Protein AF-A0A7Y5XWN1-F1 (afdb_monomer)

Foldseek 3Di:
DFWKAFDDPQRHKIKDKDWDPQDPLQKIKIKMKIARDDFAPDDLWWKWKFFADPRDGDDTQDIDTDDHGIDIDITIGNDDPVRTDWMFMDIRPDPDTGMITD

Secondary structure (DSSP, 8-state):
-EEEEE-GGGTT-EEEEEEPPPPTTS-EEEEEEEESSPPP-SSSS-EEEEEEETTEEEEEEEEE---SSEEEEEEEE-S-GGG--EEEEEETT-----EEE-

pLDDT: mean 94.26, std 4.54, range [74.38, 98.25]

Radius of gyration: 12.9 Å; Cα contacts (8 Å, |Δi|>4): 246; chains: 1; bounding box: 35×22×34 Å

Structure (mmCIF, N/CA/C/O backbone):
data_AF-A0A7Y5XWN1-F1
#
_entry.id   AF-A0A7Y5XWN1-F1
#
loop_
_atom_site.group_PDB
_atom_site.id
_atom_site.type_symbol
_atom_site.label_atom_id
_atom_site.label_alt_id
_atom_site.label_comp_id
_atom_site.label_asym_id
_atom_site.label_entity_id
_atom_site.label_seq_id
_atom_site.pdbx_PDB_ins_code
_atom_site.Cartn_x
_atom_site.Cartn_y
_atom_site.Cartn_z
_atom_site.occupancy
_atom_site.B_iso_or_equiv
_atom_site.auth_seq_id
_atom_site.auth_comp_id
_atom_site.auth_asym_id
_atom_site.auth_atom_id
_atom_site.pdbx_PDB_model_num
ATOM 1 N N . MET A 1 1 ? 1.879 9.768 -10.226 1.00 87.44 1 MET A N 1
ATOM 2 C CA . MET A 1 1 ? 1.226 9.470 -8.937 1.00 87.44 1 MET A CA 1
ATOM 3 C C . MET A 1 1 ? -0.037 8.677 -9.212 1.00 87.44 1 MET A C 1
ATOM 5 O O . MET A 1 1 ? -0.775 9.044 -10.117 1.00 87.44 1 MET A O 1
ATOM 9 N N . ILE A 1 2 ? -0.239 7.592 -8.479 1.00 94.19 2 ILE A N 1
ATOM 10 C CA . ILE A 1 2 ? -1.403 6.710 -8.553 1.00 94.19 2 ILE A CA 1
ATOM 11 C C . ILE A 1 2 ? -2.211 6.942 -7.277 1.00 94.19 2 ILE A C 1
ATOM 13 O O . ILE A 1 2 ? -1.660 6.844 -6.181 1.00 94.19 2 ILE A O 1
ATOM 17 N N . SER A 1 3 ? -3.487 7.285 -7.410 1.00 97.06 3 SER A N 1
ATOM 18 C CA . SER A 1 3 ? -4.376 7.532 -6.272 1.00 97.06 3 SER A CA 1
ATOM 19 C C . SER A 1 3 ? -5.094 6.255 -5.853 1.00 97.06 3 SER A C 1
ATOM 21 O O . SER A 1 3 ? -5.494 5.455 -6.697 1.00 97.06 3 SER A O 1
ATOM 23 N N . MET A 1 4 ? -5.282 6.085 -4.547 1.00 97.56 4 MET A N 1
ATOM 24 C CA . MET A 1 4 ? -6.043 4.983 -3.968 1.00 97.56 4 MET A CA 1
ATOM 25 C C . MET A 1 4 ? -7.122 5.514 -3.029 1.00 97.56 4 MET A C 1
ATOM 27 O O . MET A 1 4 ? -6.928 6.495 -2.299 1.00 97.56 4 MET A O 1
ATOM 31 N N . VAL A 1 5 ? -8.262 4.835 -3.033 1.00 97.88 5 VAL A N 1
ATOM 32 C CA . VAL A 1 5 ? -9.427 5.153 -2.212 1.00 97.88 5 VAL A CA 1
ATOM 33 C C . VAL A 1 5 ? -9.718 4.017 -1.244 1.00 97.88 5 VAL A C 1
ATOM 35 O O . VAL A 1 5 ? -9.481 2.852 -1.566 1.00 97.88 5 VAL A O 1
ATOM 38 N N . GLY A 1 6 ? -10.216 4.374 -0.061 1.00 97.44 6 GLY A N 1
ATOM 39 C CA . GLY A 1 6 ? -10.665 3.428 0.947 1.00 97.44 6 GLY A CA 1
ATOM 40 C C . GLY A 1 6 ? -11.774 2.520 0.428 1.00 97.44 6 GLY A C 1
ATOM 41 O O . GLY A 1 6 ? -12.637 2.940 -0.347 1.00 97.44 6 GLY A O 1
ATOM 42 N N . ALA A 1 7 ? -11.756 1.277 0.886 1.00 96.12 7 ALA A N 1
ATOM 43 C CA . ALA A 1 7 ? -12.741 0.252 0.587 1.00 96.12 7 ALA A CA 1
ATOM 44 C C . ALA A 1 7 ? -13.090 -0.536 1.860 1.00 96.12 7 ALA A C 1
ATOM 46 O O . ALA A 1 7 ? -12.411 -0.428 2.881 1.00 96.12 7 ALA A O 1
ATOM 47 N N . GLY A 1 8 ? -14.191 -1.291 1.804 1.00 95.06 8 GLY A N 1
ATOM 48 C CA . GLY A 1 8 ? -14.628 -2.144 2.910 1.00 95.06 8 GLY A CA 1
ATOM 49 C C . GLY A 1 8 ? -14.825 -1.381 4.225 1.00 95.06 8 GLY A C 1
ATOM 50 O O . GLY A 1 8 ? -15.515 -0.352 4.282 1.00 95.06 8 GLY A O 1
ATOM 51 N N . SER A 1 9 ? -14.227 -1.918 5.285 1.00 96.06 9 SER A N 1
ATOM 52 C CA . SER A 1 9 ? -14.207 -1.349 6.635 1.00 96.06 9 SER A CA 1
ATOM 53 C C . SER A 1 9 ? -13.465 -0.008 6.725 1.00 96.06 9 SER A C 1
ATOM 55 O O . SER A 1 9 ? -13.831 0.815 7.561 1.00 96.06 9 SER A O 1
ATOM 57 N N . GLU A 1 10 ? -12.540 0.275 5.804 1.00 96.19 10 GLU A N 1
ATOM 58 C CA . GLU A 1 10 ? -11.646 1.445 5.804 1.00 96.19 10 GLU A CA 1
ATOM 59 C C . GLU A 1 10 ? -12.009 2.475 4.712 1.00 96.19 10 GLU A C 1
ATOM 61 O O . GLU A 1 10 ? -11.155 3.156 4.146 1.00 96.19 10 GLU A O 1
ATOM 66 N N . ARG A 1 11 ? -13.301 2.616 4.381 1.00 96.50 11 ARG A N 1
ATOM 67 C CA . ARG A 1 11 ? -13.811 3.467 3.275 1.00 96.50 11 ARG A CA 1
ATOM 68 C C . ARG A 1 11 ? -13.357 4.935 3.280 1.00 96.50 11 ARG A C 1
ATOM 70 O O . ARG A 1 11 ? -13.341 5.569 2.226 1.00 96.50 11 ARG A O 1
ATOM 77 N N . ASP A 1 12 ? -13.007 5.473 4.444 1.00 96.62 12 ASP A N 1
ATOM 78 C CA . ASP A 1 12 ? -12.575 6.867 4.601 1.00 96.62 12 ASP A CA 1
ATOM 79 C C . ASP A 1 12 ? -11.055 7.039 4.427 1.00 96.62 12 ASP A C 1
ATOM 81 O O . ASP A 1 12 ? -10.557 8.167 4.331 1.00 96.62 12 ASP A O 1
ATOM 85 N N . ALA A 1 13 ? -10.310 5.933 4.343 1.00 97.56 13 ALA A N 1
ATOM 86 C CA . ALA A 1 13 ? -8.877 5.944 4.123 1.00 97.56 13 ALA A CA 1
ATOM 87 C C . ALA A 1 13 ? -8.513 6.449 2.718 1.00 97.56 13 ALA A C 1
ATOM 89 O O . ALA A 1 13 ? -9.278 6.384 1.747 1.00 97.56 13 ALA A O 1
ATOM 90 N N . ARG A 1 14 ? -7.298 6.980 2.602 1.00 97.62 14 ARG A N 1
ATOM 91 C CA . ARG A 1 14 ? -6.721 7.477 1.350 1.00 97.62 14 ARG A CA 1
ATOM 92 C C . ARG A 1 14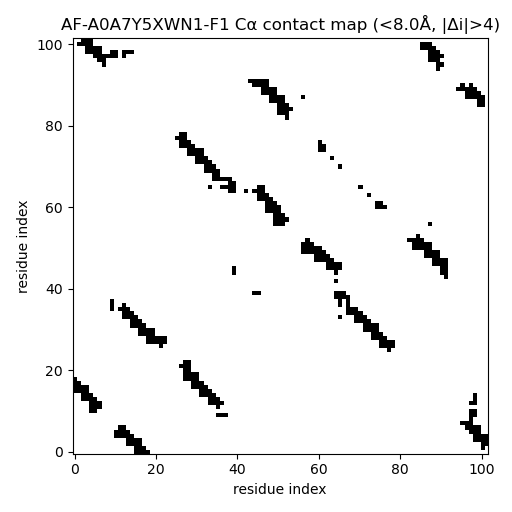 ? -5.268 7.059 1.270 1.00 97.62 14 ARG A C 1
ATOM 94 O O . ARG A 1 14 ? -4.556 7.080 2.277 1.00 97.62 14 ARG A O 1
ATOM 101 N N . ALA A 1 15 ? -4.815 6.773 0.057 1.00 97.56 15 ALA A N 1
ATOM 102 C CA . ALA A 1 15 ? -3.398 6.613 -0.196 1.00 97.56 15 ALA A CA 1
ATOM 103 C C . ALA A 1 15 ? -2.990 7.130 -1.574 1.00 97.56 15 ALA A C 1
ATOM 105 O O . ALA A 1 15 ? -3.818 7.329 -2.466 1.00 97.56 15 ALA A O 1
ATOM 106 N N . SER A 1 16 ? -1.694 7.353 -1.737 1.00 97.44 16 SER A N 1
ATOM 107 C CA . SER A 1 16 ? -1.081 7.605 -3.032 1.00 97.44 16 SER A CA 1
ATOM 108 C C . SER A 1 16 ? 0.219 6.829 -3.168 1.00 97.44 16 SER A C 1
ATOM 110 O O . SER A 1 16 ? 0.948 6.632 -2.197 1.00 97.44 16 SER A O 1
ATOM 112 N N . ILE A 1 17 ? 0.496 6.390 -4.393 1.00 96.81 17 ILE A N 1
ATOM 113 C CA . ILE A 1 17 ? 1.740 5.730 -4.771 1.00 96.81 17 ILE A CA 1
ATOM 114 C C . ILE A 1 17 ? 2.455 6.622 -5.781 1.00 96.81 17 ILE A C 1
ATOM 116 O O . ILE A 1 17 ? 1.925 6.973 -6.841 1.00 96.81 17 ILE A O 1
ATOM 120 N N . GLU A 1 18 ? 3.685 6.983 -5.468 1.00 96.44 18 GLU A N 1
ATOM 121 C CA . GLU A 1 18 ? 4.596 7.655 -6.374 1.00 96.44 18 GLU A CA 1
ATOM 122 C C . GLU A 1 18 ? 5.662 6.666 -6.833 1.00 96.44 18 GLU A C 1
ATOM 124 O O . GLU A 1 18 ? 6.529 6.262 -6.063 1.00 96.44 18 GLU A O 1
ATOM 129 N N . LEU A 1 19 ? 5.565 6.257 -8.098 1.00 93.69 19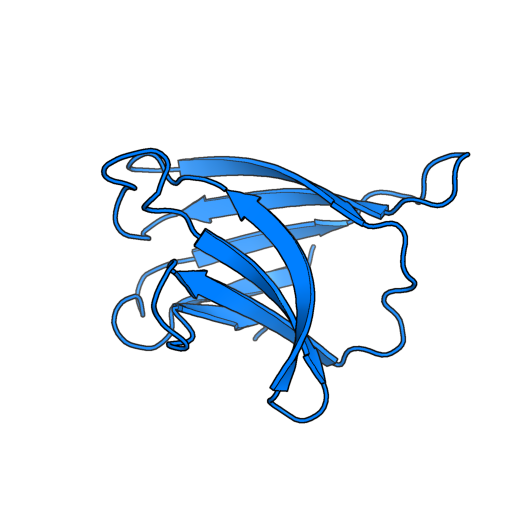 LEU A N 1
ATOM 130 C CA . LEU A 1 19 ? 6.602 5.482 -8.767 1.00 93.69 19 LEU A CA 1
ATOM 131 C C . LEU A 1 19 ? 7.743 6.411 -9.166 1.00 93.69 19 LEU A C 1
ATOM 133 O O . LEU A 1 19 ? 7.520 7.392 -9.879 1.00 93.69 19 LEU A O 1
ATOM 137 N N . GLN A 1 20 ? 8.950 6.070 -8.739 1.00 93.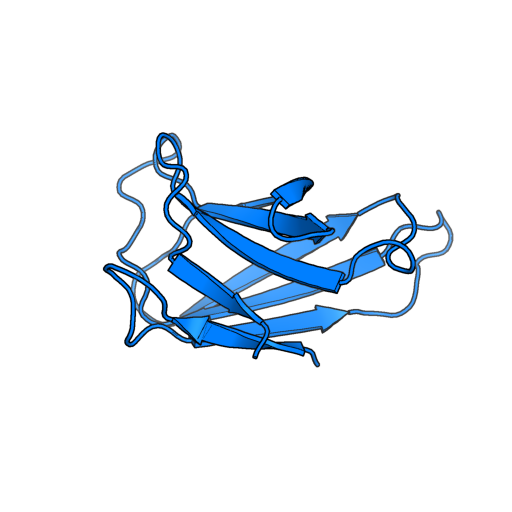31 20 GLN A N 1
ATOM 138 C CA . GLN A 1 20 ? 10.169 6.745 -9.160 1.00 93.31 20 GLN A CA 1
ATOM 139 C C . GLN A 1 20 ? 10.730 6.085 -10.430 1.00 93.31 20 GLN A C 1
ATOM 141 O O . GLN A 1 20 ? 10.320 4.972 -10.787 1.00 93.31 20 GLN A O 1
ATOM 146 N N . PRO A 1 21 ? 11.652 6.756 -11.146 1.00 92.81 21 PRO A N 1
ATOM 147 C CA . PRO A 1 21 ? 12.406 6.119 -12.214 1.00 92.81 21 PRO A CA 1
ATOM 148 C C . PRO A 1 21 ? 13.084 4.841 -11.726 1.00 92.81 21 PRO A C 1
ATOM 150 O O . PRO A 1 21 ? 13.513 4.753 -10.576 1.00 92.81 21 PRO A O 1
ATOM 153 N N . GLN A 1 22 ? 13.178 3.868 -12.627 1.00 94.25 22 GLN A N 1
ATOM 154 C CA . GLN A 1 22 ? 13.870 2.619 -12.356 1.00 94.25 22 GLN A CA 1
ATOM 155 C C . GLN A 1 22 ? 15.328 2.904 -11.965 1.00 94.25 22 GLN A C 1
ATOM 157 O O . GLN A 1 22 ? 15.981 3.742 -12.594 1.00 94.25 22 GLN A O 1
ATOM 162 N N . ASP A 1 23 ? 15.822 2.232 -10.927 1.00 92.81 23 ASP A N 1
ATOM 163 C CA . ASP A 1 23 ? 17.223 2.348 -10.523 1.00 92.81 23 ASP A CA 1
ATOM 164 C C . ASP A 1 23 ? 18.155 1.595 -11.494 1.00 92.81 23 ASP A C 1
ATOM 166 O O . ASP A 1 23 ? 17.710 0.869 -12.388 1.00 92.81 23 ASP A O 1
ATOM 170 N N . GLU A 1 24 ? 19.469 1.753 -11.320 1.00 95.25 24 GLU A N 1
ATOM 171 C CA . GLU A 1 24 ? 20.478 1.098 -12.169 1.00 95.25 24 GLU A CA 1
ATOM 172 C C . GLU A 1 24 ? 20.409 -0.438 -12.125 1.00 95.25 24 GLU A C 1
ATOM 174 O O . GLU A 1 24 ? 20.820 -1.106 -13.074 1.00 95.25 24 GLU A O 1
ATOM 179 N N . ALA A 1 25 ? 19.877 -1.005 -11.040 1.00 93.94 25 ALA A N 1
ATOM 180 C CA . ALA A 1 25 ? 19.705 -2.443 -10.864 1.00 93.94 25 ALA A CA 1
ATOM 181 C C . ALA A 1 25 ? 18.386 -2.963 -11.463 1.00 93.94 25 ALA A C 1
ATOM 183 O O . ALA A 1 25 ? 18.153 -4.173 -11.490 1.00 93.94 25 ALA A O 1
ATOM 184 N N . GLY A 1 26 ? 17.531 -2.074 -11.969 1.00 91.81 26 GLY A N 1
ATOM 185 C CA . GLY A 1 26 ? 16.256 -2.437 -12.558 1.00 91.81 26 GLY A CA 1
ATOM 186 C C . GLY A 1 26 ? 15.096 -2.508 -11.560 1.00 91.81 26 GLY A C 1
ATOM 187 O O . GLY A 1 26 ? 14.032 -3.018 -11.921 1.00 91.81 26 GLY A O 1
ATOM 188 N N . ASN A 1 27 ? 15.243 -2.010 -10.333 1.00 94.19 27 ASN A N 1
ATOM 189 C CA . ASN A 1 27 ? 14.125 -1.946 -9.396 1.00 94.19 27 ASN A CA 1
ATOM 190 C C . ASN A 1 27 ? 13.287 -0.694 -9.627 1.00 94.19 27 ASN A C 1
ATOM 192 O O . ASN A 1 27 ? 13.781 0.315 -10.120 1.00 94.19 27 ASN A O 1
ATOM 196 N N . TRP A 1 28 ? 12.022 -0.758 -9.231 1.00 94.25 28 TRP A N 1
ATOM 197 C CA . TRP A 1 28 ? 11.100 0.371 -9.208 1.00 94.25 28 TRP A CA 1
ATOM 198 C C . TRP A 1 28 ? 10.941 0.866 -7.772 1.00 94.25 28 TRP A C 1
ATOM 200 O O . TRP A 1 28 ? 10.153 0.270 -7.030 1.00 94.25 28 TRP A O 1
ATOM 210 N N . PRO A 1 29 ? 11.651 1.932 -7.357 1.00 96.00 29 PRO A N 1
ATOM 211 C CA . PRO A 1 29 ? 11.411 2.559 -6.070 1.00 96.00 29 PRO A CA 1
ATOM 212 C C . PRO A 1 29 ? 10.034 3.220 -6.059 1.00 96.00 29 PRO A C 1
ATOM 214 O O . PRO A 1 29 ? 9.565 3.779 -7.058 1.00 96.00 29 PRO A O 1
ATOM 217 N N . MET A 1 30 ? 9.372 3.144 -4.914 1.00 95.62 30 MET A N 1
ATOM 218 C CA . MET A 1 30 ? 8.015 3.623 -4.729 1.00 95.62 30 MET A CA 1
ATOM 219 C C . MET A 1 30 ? 7.912 4.322 -3.384 1.00 95.62 30 MET A C 1
ATOM 221 O O . MET A 1 30 ? 8.284 3.756 -2.357 1.00 95.62 30 MET A O 1
ATOM 225 N N . GLN A 1 31 ? 7.311 5.504 -3.381 1.00 97.31 31 GLN A N 1
ATOM 226 C CA . GLN A 1 31 ? 6.874 6.148 -2.155 1.00 97.31 31 GLN A CA 1
ATOM 227 C C . GLN A 1 31 ? 5.364 5.983 -2.006 1.00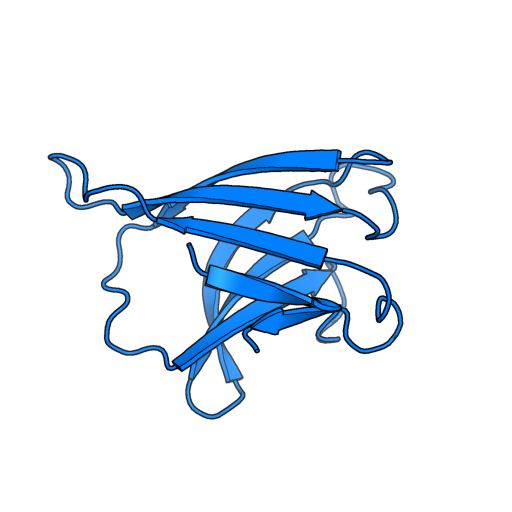 97.31 31 GLN A C 1
ATOM 229 O O . GLN A 1 31 ? 4.600 6.354 -2.895 1.00 97.31 31 GLN A O 1
ATOM 234 N N . VAL A 1 32 ? 4.930 5.436 -0.876 1.00 97.31 32 VAL A N 1
ATOM 235 C CA . VAL A 1 32 ? 3.516 5.243 -0.552 1.00 97.31 32 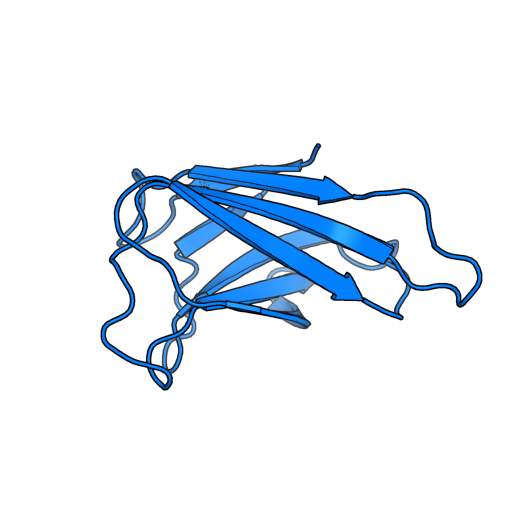VAL A CA 1
ATOM 236 C C . VAL A 1 32 ? 3.157 6.150 0.612 1.00 97.31 32 VAL A C 1
ATOM 238 O O . VAL A 1 32 ? 3.800 6.105 1.659 1.00 97.31 32 VAL A O 1
ATOM 241 N N . LEU A 1 33 ? 2.135 6.981 0.436 1.00 97.50 33 LEU A N 1
ATOM 242 C CA . LEU A 1 33 ? 1.574 7.810 1.496 1.00 97.50 33 LEU A CA 1
ATOM 243 C C . LEU A 1 33 ? 0.208 7.249 1.855 1.00 97.50 33 LEU A C 1
ATOM 245 O O . LEU A 1 33 ? -0.636 7.103 0.977 1.00 97.50 33 LEU A O 1
ATOM 249 N N . VAL A 1 34 ? -0.014 6.961 3.132 1.00 97.56 34 VAL A N 1
ATOM 250 C CA . VAL A 1 34 ? -1.242 6.337 3.632 1.00 97.56 34 VAL A CA 1
ATOM 251 C C . VAL A 1 34 ? -1.797 7.145 4.793 1.00 97.56 34 VAL A C 1
ATOM 253 O O . VAL A 1 34 ? -1.064 7.525 5.707 1.00 97.56 34 VAL A O 1
ATOM 256 N N . ARG A 1 35 ? -3.107 7.393 4.774 1.00 97.31 35 ARG A N 1
ATOM 257 C CA . ARG A 1 35 ? -3.822 8.059 5.862 1.00 97.31 35 ARG A CA 1
ATOM 258 C C . ARG A 1 35 ? -5.174 7.405 6.102 1.00 97.31 35 ARG A C 1
ATOM 260 O O . ARG A 1 35 ? -5.898 7.107 5.157 1.00 97.31 35 ARG A O 1
ATOM 267 N N . GLY A 1 36 ? -5.534 7.294 7.378 1.00 96.31 36 GLY A N 1
ATOM 268 C CA . GLY A 1 36 ? -6.877 6.901 7.806 1.00 96.31 36 GLY A CA 1
ATOM 269 C C . GLY A 1 36 ? -7.096 5.401 7.969 1.00 96.31 36 GLY A C 1
ATOM 270 O O . GLY A 1 36 ? -8.182 5.047 8.390 1.00 96.31 36 GLY A O 1
ATOM 271 N N . LEU A 1 37 ? -6.089 4.562 7.695 1.00 97.19 37 LEU A N 1
ATOM 272 C CA . LEU A 1 37 ? -6.110 3.157 8.112 1.00 97.19 37 LEU A CA 1
ATOM 273 C C . LEU A 1 37 ? -5.949 3.047 9.629 1.00 97.19 37 LEU A C 1
ATOM 275 O O . LEU A 1 37 ? -5.258 3.874 10.244 1.00 97.19 37 LEU A O 1
ATOM 279 N N . GLU A 1 38 ? -6.527 2.001 10.217 1.00 97.00 38 GLU A N 1
ATOM 280 C CA . GLU A 1 38 ? -6.307 1.684 11.621 1.00 97.00 38 GLU A CA 1
ATOM 281 C C . GLU A 1 38 ? -4.801 1.487 11.914 1.00 97.00 38 GLU A C 1
ATOM 283 O O . GLU A 1 38 ? -4.101 0.804 11.155 1.00 97.00 38 GLU A O 1
ATOM 288 N N . PRO A 1 39 ? -4.265 2.071 13.002 1.00 97.38 39 PRO A N 1
ATOM 289 C CA . PRO A 1 39 ? -2.870 1.873 13.376 1.00 97.38 39 PRO A CA 1
ATOM 290 C C . PRO A 1 39 ? -2.533 0.402 13.637 1.00 97.38 39 PRO A C 1
ATOM 292 O O . PRO A 1 39 ? -3.291 -0.321 14.284 1.00 97.38 39 PRO A O 1
ATOM 295 N N . SER A 1 40 ? -1.344 -0.002 13.198 1.00 97.38 40 SER A N 1
ATOM 296 C CA . SER A 1 40 ? -0.762 -1.304 13.515 1.00 97.38 40 SER A CA 1
ATOM 297 C C . SER A 1 40 ? -0.516 -1.439 15.019 1.00 97.38 40 SER A C 1
ATOM 299 O O . SER A 1 40 ? 0.049 -0.542 15.650 1.00 97.38 40 SER A O 1
ATOM 301 N N . ARG A 1 41 ? -0.901 -2.578 15.595 1.00 95.94 41 ARG A N 1
ATOM 302 C CA . ARG A 1 41 ? -0.715 -2.893 17.020 1.00 95.94 41 ARG A CA 1
ATOM 303 C C . ARG A 1 41 ? 0.721 -3.296 17.346 1.00 95.94 41 ARG A C 1
ATOM 305 O O . ARG A 1 41 ? 1.246 -2.906 18.387 1.00 95.94 41 ARG A O 1
ATOM 312 N N . ASP A 1 42 ? 1.340 -4.075 16.466 1.00 94.44 42 ASP A N 1
ATOM 313 C CA . ASP A 1 42 ? 2.700 -4.595 16.593 1.00 94.44 42 ASP A CA 1
ATOM 314 C C . ASP A 1 42 ? 3.284 -4.939 15.205 1.00 94.44 42 ASP A C 1
ATOM 316 O O . ASP A 1 42 ? 2.833 -4.418 14.187 1.00 94.44 42 ASP A O 1
ATOM 320 N N . ARG A 1 43 ? 4.349 -5.750 15.159 1.00 92.25 43 ARG A N 1
ATOM 321 C CA . ARG A 1 43 ? 5.041 -6.111 13.910 1.00 92.25 43 ARG A CA 1
ATOM 322 C C . ARG A 1 43 ? 4.353 -7.217 13.114 1.00 92.25 43 ARG A C 1
ATOM 324 O O . ARG A 1 43 ? 4.656 -7.344 11.930 1.00 92.25 43 ARG A O 1
ATOM 331 N N . ASP A 1 44 ? 3.478 -7.992 13.744 1.00 96.00 44 ASP A N 1
ATOM 332 C CA . ASP A 1 44 ? 2.701 -9.045 13.090 1.00 96.00 44 ASP A CA 1
ATOM 333 C C . ASP A 1 44 ? 1.381 -8.484 12.532 1.00 96.00 44 ASP A C 1
ATOM 335 O O . ASP A 1 44 ? 0.783 -9.063 11.628 1.00 96.00 44 ASP A O 1
ATOM 339 N N . ASP A 1 45 ? 0.973 -7.306 13.009 1.00 97.62 45 ASP A N 1
ATOM 340 C CA . ASP A 1 45 ? -0.138 -6.514 12.495 1.00 97.62 45 ASP A CA 1
ATOM 341 C C . ASP A 1 45 ? 0.322 -5.480 11.452 1.00 97.62 45 ASP A C 1
ATOM 343 O O . ASP A 1 45 ? 0.542 -4.302 11.744 1.00 97.62 45 ASP A O 1
ATOM 347 N N . PHE A 1 46 ? 0.488 -5.922 10.209 1.00 97.88 46 PHE A N 1
ATOM 348 C CA . PHE A 1 46 ? 0.958 -5.084 9.107 1.00 97.88 46 PHE A CA 1
ATOM 349 C C . PHE A 1 46 ? -0.035 -5.033 7.948 1.00 97.88 46 PHE A C 1
ATOM 351 O O . PHE A 1 46 ? -0.926 -5.868 7.804 1.00 97.88 46 PHE A O 1
ATOM 358 N N . TYR A 1 47 ? 0.175 -4.057 7.079 1.00 98.25 47 TYR A N 1
ATOM 359 C CA . TYR A 1 47 ? -0.485 -3.935 5.793 1.00 98.25 47 TYR A CA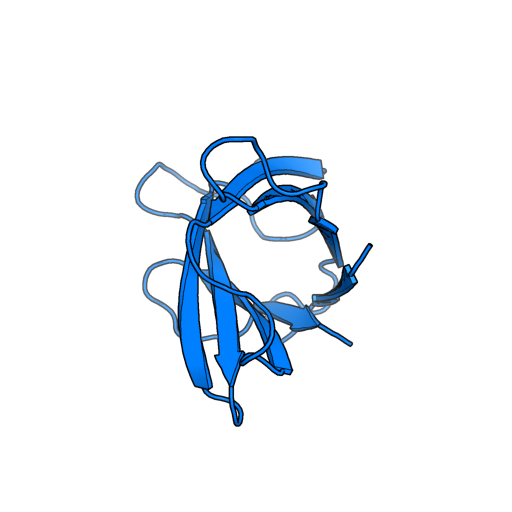 1
ATOM 360 C C . TYR A 1 47 ? 0.441 -4.412 4.685 1.00 98.25 47 TYR A C 1
ATOM 362 O O . TYR A 1 47 ? 1.667 -4.328 4.794 1.00 98.25 47 TYR A O 1
ATOM 370 N N . GLU A 1 48 ? -0.141 -4.901 3.600 1.00 98.25 48 GLU A N 1
ATOM 371 C CA . GLU A 1 48 ? 0.606 -5.348 2.433 1.00 98.25 48 GLU A CA 1
ATOM 372 C C . GLU A 1 48 ? 0.020 -4.713 1.176 1.00 98.25 48 GLU A C 1
ATOM 374 O O . GLU A 1 48 ? -1.191 -4.740 0.954 1.00 98.25 48 GLU A O 1
ATOM 379 N N . LEU A 1 49 ? 0.891 -4.089 0.381 1.00 97.75 49 LEU A N 1
ATOM 380 C CA . LEU A 1 49 ? 0.532 -3.530 -0.915 1.00 97.75 49 LEU A CA 1
ATOM 381 C C . LEU A 1 49 ? 0.696 -4.619 -1.971 1.00 97.75 49 LEU A C 1
ATOM 383 O O . LEU A 1 49 ? 1.769 -5.206 -2.101 1.00 97.75 49 LEU A O 1
ATOM 387 N N . TRP A 1 50 ? -0.340 -4.833 -2.768 1.00 96.94 50 TRP A N 1
ATOM 388 C CA . TRP A 1 50 ? -0.380 -5.841 -3.815 1.00 96.94 50 TRP A CA 1
ATOM 389 C C . TRP A 1 50 ? -0.641 -5.212 -5.172 1.00 96.94 50 TRP A C 1
ATOM 391 O O . TRP A 1 50 ? -1.412 -4.263 -5.295 1.00 96.94 50 TRP A O 1
ATOM 401 N N . LEU A 1 51 ? -0.058 -5.811 -6.203 1.00 94.88 51 LEU A N 1
ATOM 402 C CA . LEU A 1 51 ? -0.485 -5.644 -7.584 1.00 94.88 51 LEU A CA 1
ATOM 403 C C . LEU A 1 51 ? -1.585 -6.636 -7.913 1.00 94.88 51 LEU A C 1
ATOM 405 O O . LEU A 1 51 ? -1.486 -7.819 -7.563 1.00 94.88 51 LEU A O 1
ATOM 409 N N . THR A 1 52 ? -2.588 -6.163 -8.643 1.00 94.19 52 THR A N 1
ATOM 410 C CA . THR A 1 52 ? -3.701 -6.983 -9.100 1.00 94.19 52 THR A CA 1
ATOM 411 C C . THR A 1 52 ? -3.651 -7.274 -10.588 1.00 94.19 52 THR A C 1
ATOM 413 O O . THR A 1 52 ? -2.999 -6.582 -11.376 1.00 94.19 52 THR A O 1
ATOM 416 N N . ARG A 1 53 ? -4.340 -8.347 -10.960 1.00 92.62 53 ARG A N 1
ATOM 417 C CA . ARG A 1 53 ? -4.725 -8.641 -12.333 1.00 92.62 53 ARG A CA 1
ATOM 418 C C . ARG A 1 53 ? -6.035 -9.408 -12.335 1.00 92.62 53 ARG A C 1
ATOM 420 O O . ARG A 1 53 ? -6.162 -10.378 -11.586 1.00 92.62 53 ARG A O 1
ATOM 427 N N . ASP A 1 54 ? -6.979 -9.002 -13.176 1.00 88.88 54 ASP A N 1
ATOM 428 C CA . ASP A 1 54 ? -8.274 -9.670 -13.342 1.00 88.88 54 ASP A CA 1
ATOM 429 C C . ASP A 1 54 ? -9.000 -9.857 -11.988 1.00 88.88 54 ASP A C 1
ATOM 431 O O . ASP A 1 54 ? -9.574 -10.910 -11.693 1.00 88.88 54 ASP A O 1
ATOM 435 N N . GLY A 1 55 ? -8.906 -8.840 -11.119 1.00 84.81 55 GLY A N 1
ATOM 436 C CA . GLY A 1 55 ? -9.510 -8.823 -9.781 1.00 84.81 55 GLY A CA 1
ATOM 437 C C . GLY A 1 55 ? -8.806 -9.679 -8.720 1.00 84.81 55 GLY A C 1
ATOM 438 O O . GLY A 1 55 ? -9.360 -9.873 -7.641 1.00 84.81 55 GLY A O 1
ATOM 439 N N . ARG A 1 56 ? -7.607 -10.208 -8.995 1.00 89.75 56 ARG A N 1
ATOM 440 C CA . ARG A 1 56 ? -6.838 -11.054 -8.063 1.00 89.75 56 ARG A CA 1
ATOM 441 C C . ARG A 1 56 ? -5.525 -10.398 -7.673 1.00 89.75 56 ARG A C 1
ATOM 443 O O . ARG A 1 56 ? -4.898 -9.771 -8.519 1.00 89.75 56 ARG A O 1
ATOM 450 N N . THR A 1 57 ? -5.068 -10.598 -6.440 1.00 92.44 57 THR A N 1
ATOM 451 C CA . THR A 1 57 ? -3.713 -10.231 -6.004 1.00 92.44 57 THR A CA 1
ATOM 452 C C . THR A 1 57 ? -2.689 -11.181 -6.630 1.00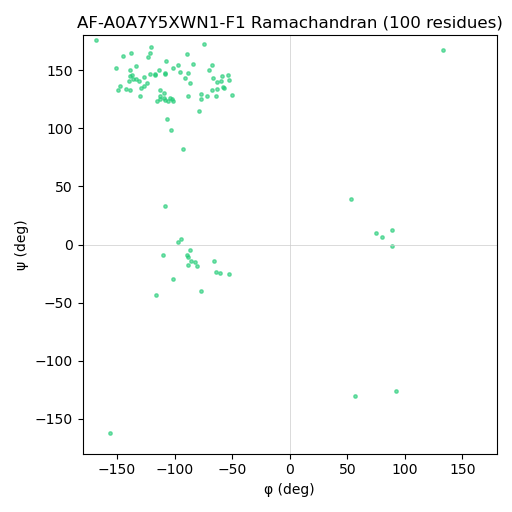 92.44 57 THR A C 1
ATOM 454 O O . THR A 1 57 ? -2.837 -12.400 -6.582 1.00 92.44 57 THR A O 1
ATOM 457 N N . ILE A 1 58 ? -1.660 -10.629 -7.277 1.00 93.25 58 ILE A N 1
ATOM 458 C CA . ILE A 1 58 ? -0.671 -11.413 -8.038 1.00 93.25 58 ILE A CA 1
ATOM 459 C C . ILE A 1 58 ? 0.729 -11.300 -7.446 1.00 93.25 58 ILE A C 1
ATOM 461 O O . ILE A 1 58 ? 1.451 -12.292 -7.384 1.00 93.25 58 ILE A O 1
ATOM 465 N N . ALA A 1 59 ? 1.144 -10.095 -7.060 1.00 92.56 59 ALA A N 1
ATOM 466 C CA . ALA A 1 59 ? 2.496 -9.852 -6.575 1.00 92.56 59 ALA A CA 1
ATOM 467 C C . ALA A 1 59 ? 2.487 -8.846 -5.429 1.00 92.56 59 ALA A C 1
ATOM 469 O O . ALA A 1 59 ? 1.838 -7.806 -5.522 1.00 92.56 59 ALA A O 1
ATOM 470 N N . SER A 1 60 ? 3.227 -9.160 -4.367 1.00 94.88 60 SER A N 1
ATOM 471 C CA . SER A 1 60 ? 3.436 -8.247 -3.246 1.00 94.88 60 SER A CA 1
ATOM 472 C C . SER A 1 60 ? 4.462 -7.182 -3.618 1.00 94.88 60 SER A C 1
ATOM 474 O O . SER A 1 60 ? 5.551 -7.504 -4.110 1.00 94.88 60 SER A O 1
ATOM 476 N N . CYS A 1 61 ? 4.118 -5.919 -3.383 1.00 93.69 61 CYS A N 1
ATOM 477 C CA . CYS A 1 61 ? 5.027 -4.778 -3.461 1.00 93.69 61 CYS A CA 1
ATOM 478 C C . CYS A 1 61 ? 5.790 -4.547 -2.152 1.00 93.69 61 CYS A C 1
ATOM 480 O O . CYS A 1 61 ? 6.763 -3.796 -2.134 1.00 93.69 61 CYS A O 1
ATOM 482 N N . GLY A 1 62 ? 5.345 -5.177 -1.065 1.00 95.75 62 GLY A N 1
ATOM 483 C CA . GLY A 1 62 ? 5.961 -5.088 0.248 1.00 95.75 62 GLY A CA 1
ATOM 484 C C . GLY A 1 62 ? 4.961 -4.836 1.370 1.00 95.75 62 GLY A C 1
ATOM 485 O O . GLY A 1 62 ? 3.796 -4.490 1.157 1.00 95.75 62 GLY A O 1
ATOM 486 N N . ARG A 1 63 ? 5.467 -5.022 2.589 1.00 97.25 63 ARG A N 1
ATOM 487 C CA . ARG A 1 63 ? 4.724 -4.917 3.845 1.00 97.25 63 ARG A CA 1
ATOM 488 C C . ARG A 1 63 ? 5.132 -3.671 4.601 1.00 97.25 63 ARG A C 1
ATOM 490 O O . ARG A 1 63 ? 6.299 -3.279 4.566 1.00 97.25 63 ARG A O 1
ATOM 497 N N . PHE A 1 64 ? 4.189 -3.080 5.314 1.00 97.38 64 PHE A N 1
ATOM 498 C CA . PHE A 1 64 ? 4.425 -1.888 6.108 1.00 97.38 64 PHE A CA 1
ATOM 499 C C . PHE A 1 64 ? 3.487 -1.822 7.307 1.00 97.38 64 PHE A C 1
ATOM 501 O O . PHE A 1 64 ? 2.372 -2.329 7.278 1.00 97.38 64 PHE A O 1
ATOM 508 N N . ILE A 1 65 ? 3.949 -1.167 8.364 1.00 97.25 65 ILE A N 1
ATOM 509 C CA . ILE A 1 65 ? 3.123 -0.839 9.524 1.00 97.25 65 ILE A CA 1
ATOM 510 C C . ILE A 1 65 ? 2.581 0.576 9.373 1.00 97.25 65 ILE A C 1
ATOM 512 O O . ILE A 1 65 ? 3.243 1.441 8.795 1.00 97.25 65 ILE A O 1
ATOM 516 N N . VAL A 1 66 ? 1.390 0.817 9.908 1.00 96.38 66 VAL A N 1
ATOM 517 C CA . VAL A 1 66 ? 0.777 2.146 9.930 1.00 96.38 66 VAL A CA 1
ATOM 518 C C . VAL A 1 66 ? 0.895 2.725 11.329 1.00 96.38 66 VAL A C 1
ATOM 520 O O . VAL A 1 66 ? 0.454 2.121 12.305 1.00 96.38 66 VAL A O 1
ATOM 523 N N . ALA A 1 67 ? 1.456 3.927 11.417 1.00 87.81 67 ALA A N 1
ATOM 524 C CA . ALA A 1 67 ? 1.291 4.784 12.580 1.00 87.81 67 ALA A CA 1
ATOM 525 C C . ALA A 1 67 ? 0.029 5.640 12.392 1.00 87.81 67 ALA A C 1
ATOM 527 O O . ALA A 1 67 ? -0.307 6.025 11.269 1.00 87.81 67 ALA A O 1
ATOM 528 N N . GLY A 1 68 ? -0.671 5.960 13.485 1.00 86.00 68 GLY A N 1
ATOM 529 C CA . GLY A 1 68 ? -1.834 6.846 13.420 1.00 86.00 68 GLY A CA 1
ATOM 530 C C . GLY A 1 68 ? -1.512 8.173 12.722 1.00 86.00 68 GLY A C 1
ATOM 531 O O . GLY A 1 68 ? -0.435 8.740 12.900 1.00 86.00 68 GLY A O 1
ATOM 532 N N . GLY A 1 69 ? -2.455 8.678 11.923 1.00 92.06 69 GLY A N 1
ATOM 533 C CA . GLY A 1 69 ? -2.258 9.884 11.118 1.00 92.06 69 GLY A CA 1
ATOM 534 C C . GLY A 1 69 ? -1.747 9.576 9.708 1.00 92.06 69 GLY A C 1
ATOM 535 O O . GLY A 1 69 ? -2.412 8.854 8.967 1.00 92.06 69 GLY A O 1
ATOM 536 N N . LEU A 1 70 ? -0.631 10.199 9.313 1.00 95.50 70 LEU A N 1
ATOM 537 C CA . LEU A 1 70 ? 0.004 10.017 8.003 1.00 95.50 70 LEU A CA 1
ATOM 538 C C . LEU A 1 70 ? 1.209 9.083 8.141 1.00 95.50 70 LEU A C 1
ATOM 540 O O . LEU A 1 70 ? 2.145 9.386 8.877 1.00 95.50 70 LEU A O 1
ATOM 544 N N . THR A 1 71 ? 1.204 7.994 7.381 1.00 96.94 71 THR A N 1
ATOM 545 C CA . THR A 1 71 ? 2.336 7.074 7.253 1.00 96.94 71 THR A CA 1
ATOM 546 C C . THR A 1 71 ? 2.946 7.213 5.862 1.00 96.94 71 THR A C 1
ATOM 548 O O . THR A 1 71 ? 2.232 7.150 4.862 1.00 96.94 71 THR A O 1
ATOM 551 N N . THR A 1 72 ? 4.267 7.378 5.798 1.00 96.94 72 THR A N 1
ATOM 552 C CA . THR A 1 72 ? 5.036 7.376 4.547 1.00 96.94 72 THR A CA 1
ATOM 553 C C . THR A 1 72 ? 5.936 6.150 4.517 1.00 96.94 72 THR A C 1
ATOM 555 O O . THR A 1 72 ? 6.707 5.927 5.448 1.00 96.94 72 THR A O 1
ATOM 558 N N . VAL A 1 73 ? 5.863 5.380 3.437 1.00 96.06 73 VAL A N 1
ATOM 559 C CA . VAL A 1 73 ? 6.584 4.117 3.257 1.00 96.06 73 VAL A CA 1
ATOM 560 C C . VAL A 1 73 ? 7.410 4.192 1.981 1.00 96.06 73 VAL A C 1
ATOM 562 O O . VAL A 1 73 ? 6.940 4.703 0.967 1.00 96.06 73 VAL A O 1
ATOM 565 N N . GLN A 1 74 ? 8.630 3.668 2.028 1.00 96.94 74 GLN A N 1
ATOM 566 C CA . GLN A 1 74 ? 9.459 3.446 0.847 1.00 96.94 74 GLN A CA 1
ATOM 567 C C . GLN A 1 74 ? 9.474 1.950 0.545 1.00 96.94 74 GLN A C 1
ATOM 569 O O . GLN A 1 74 ? 9.834 1.148 1.407 1.00 96.94 74 GLN A O 1
ATOM 574 N N . LEU A 1 75 ? 9.067 1.583 -0.665 1.00 96.12 75 LEU A N 1
ATOM 575 C CA . LEU A 1 75 ? 9.064 0.215 -1.173 1.00 96.12 75 LEU A CA 1
ATOM 576 C C . LEU A 1 75 ? 9.883 0.154 -2.460 1.00 96.12 75 LEU A C 1
ATOM 578 O O . LEU A 1 75 ? 10.143 1.172 -3.098 1.00 96.12 75 LEU A O 1
ATOM 582 N N . SER A 1 76 ? 10.303 -1.044 -2.847 1.00 94.25 76 SER A N 1
ATOM 583 C CA . SER A 1 76 ? 10.988 -1.258 -4.117 1.00 94.25 76 SER A CA 1
ATOM 584 C C . SER A 1 76 ? 10.653 -2.637 -4.658 1.00 94.25 76 SER A C 1
ATOM 586 O O . SER A 1 76 ? 10.631 -3.608 -3.898 1.00 94.25 76 SER A O 1
ATOM 588 N N . VAL A 1 77 ? 10.373 -2.725 -5.959 1.00 92.19 77 VAL A N 1
ATOM 589 C CA . VAL A 1 77 ? 9.998 -3.986 -6.610 1.00 92.19 77 VAL A CA 1
ATOM 590 C C . VAL A 1 77 ? 10.884 -4.289 -7.821 1.00 92.19 77 VAL A C 1
ATOM 592 O O . VAL A 1 77 ? 11.120 -3.398 -8.637 1.00 92.19 77 VAL A O 1
ATOM 595 N N . PRO A 1 78 ? 11.346 -5.542 -7.994 1.00 90.38 78 PRO A N 1
ATOM 596 C CA . PRO A 1 78 ? 12.259 -5.905 -9.083 1.00 90.38 78 PRO A CA 1
ATOM 597 C C . PRO A 1 78 ? 11.540 -6.308 -10.381 1.00 90.38 78 PRO A C 1
ATOM 599 O O . PRO A 1 78 ? 12.169 -6.523 -11.414 1.00 90.38 78 PRO A O 1
ATOM 602 N N . TYR A 1 79 ? 10.218 -6.497 -10.347 1.00 82.81 79 TYR A N 1
ATOM 603 C CA . TYR A 1 79 ? 9.454 -7.026 -11.477 1.00 82.81 79 TYR A CA 1
ATOM 604 C C . TYR A 1 79 ? 8.794 -5.917 -12.308 1.00 82.81 79 TYR A C 1
ATOM 606 O O . TYR A 1 79 ? 8.463 -4.838 -11.823 1.00 82.81 79 TYR A O 1
ATOM 614 N N . GLY A 1 80 ? 8.545 -6.206 -13.587 1.00 81.62 80 GLY A N 1
ATOM 615 C CA . GLY A 1 80 ? 7.873 -5.267 -14.486 1.00 81.62 80 GLY A CA 1
ATOM 616 C C . GLY A 1 80 ? 6.406 -5.029 -14.114 1.00 81.62 80 GLY A C 1
ATOM 617 O O . GLY A 1 80 ? 5.645 -5.981 -13.939 1.00 81.62 80 GLY A O 1
ATOM 618 N N . LEU A 1 81 ? 6.000 -3.757 -14.074 1.00 81.38 81 LEU A N 1
ATOM 619 C CA . LEU A 1 81 ? 4.656 -3.320 -13.668 1.00 81.38 81 LEU A CA 1
ATOM 620 C C . LEU A 1 81 ? 3.594 -3.400 -14.784 1.00 81.38 81 LEU A C 1
ATOM 622 O O . LEU A 1 81 ? 2.402 -3.372 -14.512 1.00 81.38 81 LEU A O 1
ATOM 626 N N . ARG A 1 82 ? 4.004 -3.539 -16.052 1.00 80.12 82 ARG A N 1
ATOM 627 C CA . ARG A 1 82 ? 3.119 -3.412 -17.234 1.00 80.12 82 ARG A CA 1
ATOM 628 C C . ARG A 1 82 ? 2.022 -4.476 -17.375 1.00 80.12 82 ARG A C 1
ATOM 630 O O . ARG A 1 82 ? 1.158 -4.328 -18.229 1.00 80.12 82 ARG A O 1
ATOM 637 N N . ARG A 1 83 ? 2.098 -5.574 -16.623 1.00 82.94 83 ARG A N 1
ATOM 638 C CA . ARG A 1 83 ? 1.183 -6.727 -16.740 1.00 82.94 83 ARG A CA 1
ATOM 639 C C . ARG A 1 83 ? 0.038 -6.719 -15.725 1.00 82.94 83 ARG A C 1
ATOM 641 O O . ARG A 1 83 ? -0.704 -7.696 -15.669 1.00 82.94 83 ARG A O 1
ATOM 648 N N . TYR A 1 84 ? -0.031 -5.682 -14.902 1.00 86.06 84 TYR A N 1
ATOM 649 C CA . TYR A 1 84 ? -0.980 -5.542 -13.807 1.00 86.06 84 TYR A CA 1
ATOM 650 C C . TYR A 1 84 ? -1.938 -4.394 -14.111 1.00 86.06 84 TYR A C 1
ATOM 652 O O . TYR A 1 84 ? -1.566 -3.453 -14.814 1.00 86.06 84 TYR A O 1
ATOM 660 N N . ASP A 1 85 ? -3.159 -4.494 -13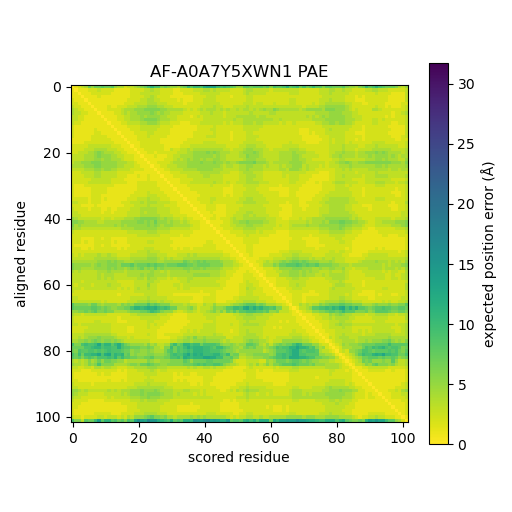.602 1.00 88.94 85 ASP A N 1
ATOM 661 C CA . ASP A 1 85 ? -4.248 -3.553 -13.885 1.00 88.94 85 ASP A CA 1
ATOM 662 C C . ASP A 1 85 ? -4.631 -2.679 -12.685 1.00 88.94 85 ASP A C 1
ATOM 664 O O . ASP A 1 85 ? -5.376 -1.715 -12.851 1.00 88.94 85 ASP A O 1
ATOM 668 N N . GLY A 1 86 ? -4.094 -2.965 -11.498 1.00 93.06 86 GLY A N 1
ATOM 669 C CA . GLY A 1 86 ? -4.430 -2.225 -10.292 1.00 93.06 86 GLY A CA 1
ATOM 670 C C . GLY A 1 86 ? -3.512 -2.513 -9.112 1.00 93.06 86 GLY A C 1
ATOM 671 O O . GLY A 1 86 ? -2.603 -3.350 -9.173 1.00 93.06 86 GLY A O 1
ATOM 672 N N . TRP A 1 87 ? -3.766 -1.781 -8.030 1.00 95.56 87 TRP A N 1
ATOM 673 C CA . TRP A 1 87 ? -3.114 -1.965 -6.741 1.00 95.56 87 TRP A CA 1
ATOM 674 C C . TRP A 1 87 ? -4.158 -2.018 -5.638 1.00 95.56 87 TRP A C 1
ATOM 676 O O . TRP A 1 87 ? -5.108 -1.232 -5.639 1.00 95.56 87 TRP A O 1
ATOM 686 N N . VAL A 1 88 ? -3.935 -2.897 -4.665 1.00 97.56 88 VAL A N 1
ATOM 687 C CA . VAL A 1 88 ? -4.771 -3.003 -3.468 1.00 97.56 88 VAL A CA 1
ATOM 688 C C . VAL A 1 88 ? -3.922 -3.095 -2.210 1.00 97.56 88 VAL A C 1
ATOM 690 O O . VAL A 1 88 ? -2.792 -3.575 -2.257 1.00 97.56 88 VAL A O 1
ATOM 693 N N . VAL A 1 89 ? -4.471 -2.657 -1.082 1.00 97.88 89 VAL A N 1
ATOM 694 C CA . VAL A 1 89 ? -3.886 -2.890 0.244 1.00 97.88 89 VAL A CA 1
ATOM 695 C C . VAL A 1 89 ? -4.796 -3.813 1.037 1.00 97.88 89 VAL A C 1
ATOM 697 O O . VAL A 1 89 ? -6.003 -3.574 1.105 1.00 97.88 89 VAL A O 1
ATOM 700 N N . THR A 1 90 ? -4.201 -4.828 1.656 1.00 98.06 90 THR A N 1
ATOM 701 C CA . THR A 1 90 ? -4.854 -5.705 2.636 1.00 98.06 90 THR A CA 1
ATOM 702 C C . THR A 1 90 ? -4.123 -5.628 3.976 1.00 98.06 90 THR A C 1
ATOM 7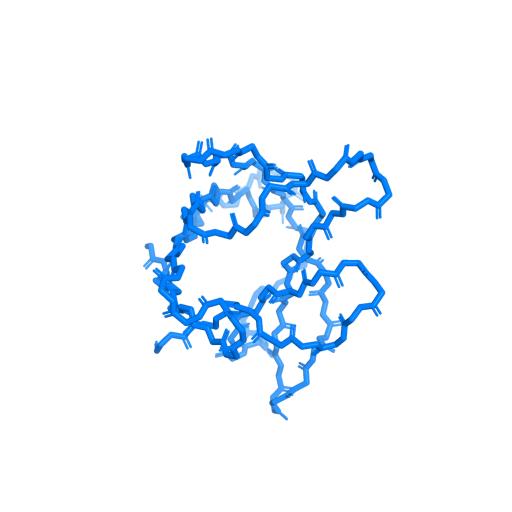04 O O . THR A 1 90 ? -3.036 -5.046 4.068 1.00 98.06 90 THR A O 1
ATOM 707 N N . ARG A 1 91 ? -4.718 -6.202 5.025 1.00 98.00 91 ARG A N 1
ATOM 708 C CA . ARG A 1 91 ? -4.110 -6.333 6.358 1.00 98.00 91 ARG A CA 1
ATOM 709 C C . ARG A 1 91 ? -3.732 -7.788 6.622 1.00 98.00 91 ARG A C 1
ATOM 711 O O . ARG A 1 91 ? -4.412 -8.696 6.154 1.00 98.00 91 ARG A O 1
ATOM 718 N N . ALA A 1 92 ? -2.656 -8.014 7.369 1.00 97.00 92 ALA A N 1
ATOM 719 C CA . ALA A 1 92 ? -2.179 -9.342 7.730 1.00 97.00 92 ALA A CA 1
ATOM 720 C C . ALA A 1 92 ? -3.316 -10.210 8.301 1.00 97.00 92 ALA A C 1
ATOM 722 O O . ALA A 1 92 ? -4.042 -9.797 9.204 1.00 97.00 92 ALA A O 1
ATOM 723 N N . GLY A 1 93 ? -3.481 -11.415 7.751 1.00 95.00 93 GLY A N 1
ATOM 724 C CA . GLY A 1 93 ? -4.549 -12.338 8.148 1.00 95.00 93 GLY A CA 1
ATOM 725 C C . GLY A 1 93 ? -5.930 -12.054 7.541 1.00 95.00 93 GLY A C 1
ATOM 726 O O . GLY A 1 93 ? -6.883 -12.732 7.918 1.00 95.00 93 GLY A O 1
ATOM 727 N N . SER A 1 94 ? -6.055 -11.102 6.609 1.00 95.44 94 SER A N 1
ATOM 728 C CA . SER A 1 94 ? -7.300 -10.791 5.896 1.00 95.44 94 SER A CA 1
ATOM 729 C C . SER A 1 94 ? -7.069 -10.594 4.393 1.00 95.44 94 SER A C 1
ATOM 731 O O . SER A 1 94 ? -6.093 -9.970 3.978 1.00 95.44 94 SER A O 1
ATOM 733 N N . ASP A 1 95 ? -8.016 -11.070 3.582 1.00 94.12 95 ASP A N 1
ATOM 734 C CA . ASP A 1 95 ? -8.083 -10.803 2.136 1.00 94.12 95 ASP A CA 1
ATOM 735 C C . ASP A 1 95 ? -8.989 -9.599 1.806 1.00 94.12 95 ASP A C 1
ATOM 737 O O . ASP A 1 95 ? -9.253 -9.303 0.639 1.00 94.12 95 ASP A O 1
ATOM 741 N N . GLU A 1 96 ? -9.500 -8.899 2.825 1.00 96.50 96 GLU A N 1
ATOM 742 C CA . GLU A 1 96 ? -10.304 -7.695 2.630 1.00 96.50 96 GLU A CA 1
ATOM 743 C C . GLU A 1 96 ? -9.472 -6.590 1.969 1.00 96.50 96 GLU A C 1
ATOM 745 O O . GLU A 1 96 ? -8.393 -6.221 2.438 1.00 96.50 96 GLU A O 1
ATOM 750 N N . ILE A 1 97 ? -10.008 -6.033 0.883 1.00 97.44 97 ILE A N 1
ATOM 751 C CA . ILE A 1 97 ? -9.431 -4.875 0.204 1.00 97.44 97 ILE A CA 1
ATOM 752 C C . ILE A 1 97 ? -9.796 -3.621 1.001 1.00 97.44 97 ILE A C 1
ATOM 754 O O . ILE A 1 97 ? -10.966 -3.245 1.069 1.00 97.44 97 ILE A O 1
ATOM 758 N N . LEU A 1 98 ? -8.784 -2.966 1.566 1.00 98.00 98 LEU A N 1
ATOM 759 C CA . LEU A 1 98 ? -8.930 -1.770 2.406 1.00 98.00 98 LEU A CA 1
ATOM 760 C C . LEU A 1 98 ? -8.608 -0.481 1.649 1.00 98.00 98 LEU A C 1
ATOM 762 O O . LEU A 1 98 ? -9.182 0.568 1.923 1.00 98.00 98 LEU A O 1
ATOM 766 N N . LEU A 1 99 ? -7.716 -0.559 0.661 1.00 97.88 99 LEU A N 1
ATOM 767 C CA . LEU A 1 99 ? -7.478 0.497 -0.321 1.00 97.88 99 LEU A CA 1
ATOM 768 C C . LEU A 1 99 ? -7.421 -0.126 -1.711 1.00 97.88 99 LEU A C 1
ATOM 770 O O . LEU A 1 99 ? -6.841 -1.196 -1.876 1.00 97.88 99 LEU A O 1
ATOM 774 N N . THR A 1 100 ? -7.953 0.568 -2.710 1.00 97.38 100 THR A N 1
ATOM 775 C CA . THR A 1 100 ? -7.870 0.169 -4.121 1.00 97.38 100 THR A CA 1
ATOM 776 C C . THR A 1 100 ? -7.602 1.379 -5.001 1.00 97.38 100 THR A C 1
ATOM 778 O O . THR A 1 100 ? -8.011 2.496 -4.676 1.00 97.38 100 THR A O 1
ATOM 781 N N . THR A 1 101 ? -6.925 1.175 -6.127 1.00 93.06 101 THR A N 1
ATOM 782 C CA . THR A 1 101 ? -6.847 2.195 -7.177 1.00 93.06 101 THR A CA 1
ATOM 783 C C . THR A 1 101 ? -8.224 2.498 -7.753 1.00 93.06 101 THR A C 1
ATOM 785 O O . THR A 1 101 ? -9.034 1.585 -7.923 1.00 93.06 101 THR A O 1
ATOM 788 N N . SER A 1 102 ? -8.472 3.786 -8.004 1.00 74.38 102 SER A N 1
ATOM 789 C CA . SER A 1 102 ? -9.691 4.329 -8.622 1.00 74.38 102 SER A CA 1
ATOM 790 C C . SER A 1 102 ? -9.610 4.373 -10.138 1.00 74.38 102 SER A C 1
ATOM 792 O O . SER A 1 102 ? -8.514 4.757 -10.612 1.00 74.38 102 SER A O 1
#

Solvent-accessible surface area (backbone atoms only — not comparable to full-atom values): 5608 Å² total; per-residue (Å²): 117,47,58,29,40,26,25,75,96,31,49,85,16,39,36,38,39,36,76,49,76,63,45,99,86,53,30,38,39,31,42,37,40,40,31,62,59,79,53,39,86,52,90,79,40,27,34,36,38,27,34,21,44,98,93,36,81,75,46,79,48,48,74,47,69,40,55,73,61,76,30,79,46,81,39,59,35,74,69,84,67,89,83,46,78,44,40,36,28,28,41,63,98,48,89,56,53,34,27,33,55,118

Nearest PDB structures (foldseek):
  7ypr-assembly2_D-3  TM=6.678E-01  e=5.313E-02  Ramazzottius varieornatus
  6xt9-assembly1_A  TM=5.173E-01  e=3.872E-02  Homo sapiens
  4rrp-assembly4_O  TM=5.028E-01  e=1.000E-01  Saccharomyces cerevisiae AWRI796
  5mhl-assembly2_B  TM=4.358E-01  e=5.131E-01  Homo sapiens
  7cg8-assembly1_C  TM=4.444E-01  e=6.010E-01  Pseudobacteroides cellulosolvens ATCC 35603 = DSM 2933

Sequence (102 aa):
MISMVGAGSERDARASIELQPQDEAGNWPMQVLVRGLEPSRDRDDFYELWLTRDGRTIASCGRFIVAGGLTTVQLSVPYGLRRYDGWVVTRAGSDEILLTTS

Mean predicted aligned error: 3.05 Å